Protein AF-A0A0B7BVE3-F1 (afdb_monomer_lite)

Radius of gyration: 14.78 Å; chains: 1; bounding box: 36×28×43 Å

InterPro domains:
  IPR012934 Zinc finger, AD-type [SM00868] (15-94)

pLDDT: mean 90.1, std 11.43, range [50.09, 97.5]

Structure (mmCIF, N/CA/C/O backbone):
data_AF-A0A0B7BVE3-F1
#
_entry.id   AF-A0A0B7BVE3-F1
#
loop_
_atom_site.group_PDB
_atom_site.id
_atom_site.type_symbol
_atom_site.label_atom_id
_atom_site.label_alt_id
_atom_site.label_comp_id
_atom_site.label_asym_id
_atom_site.label_entity_id
_atom_site.label_seq_id
_atom_site.pdbx_PDB_ins_code
_atom_site.Cartn_x
_atom_site.Cartn_y
_atom_site.Cartn_z
_atom_site.occupancy
_atom_site.B_iso_or_equiv
_atom_site.auth_seq_id
_atom_site.auth_comp_id
_atom_site.auth_asym_id
_atom_site.auth_atom_id
_atom_site.pdbx_PDB_model_num
ATOM 1 N N . MET A 1 1 ? 13.966 7.889 -18.507 1.00 61.22 1 MET A N 1
ATOM 2 C CA . MET A 1 1 ? 14.327 6.889 -17.479 1.00 61.22 1 MET A CA 1
ATOM 3 C C . MET A 1 1 ? 13.660 5.591 -17.896 1.00 61.22 1 MET A C 1
ATOM 5 O O . MET A 1 1 ? 12.501 5.646 -18.287 1.00 61.22 1 MET A O 1
ATOM 9 N N . GLU A 1 2 ? 14.398 4.489 -17.947 1.00 78.25 2 GLU A N 1
ATOM 10 C CA . GLU A 1 2 ? 13.895 3.210 -18.463 1.00 78.25 2 GLU A CA 1
ATOM 11 C C . GLU A 1 2 ? 12.938 2.551 -17.458 1.00 78.25 2 GLU A C 1
ATOM 13 O O . GLU A 1 2 ? 13.166 2.614 -16.246 1.00 78.25 2 GLU A O 1
ATOM 18 N N . HIS A 1 3 ? 11.847 1.959 -17.949 1.00 88.88 3 HIS A N 1
ATOM 19 C CA . HIS A 1 3 ? 10.898 1.218 -17.122 1.00 88.88 3 HIS A CA 1
ATOM 20 C C . HIS A 1 3 ? 11.373 -0.234 -16.983 1.00 88.88 3 HIS A C 1
ATOM 22 O O . HIS A 1 3 ? 11.006 -1.093 -17.779 1.00 88.88 3 HIS A O 1
ATOM 28 N N . THR A 1 4 ? 12.217 -0.504 -15.984 1.00 93.81 4 THR A N 1
ATOM 29 C CA . THR A 1 4 ? 12.715 -1.860 -15.697 1.00 93.81 4 THR A CA 1
ATOM 30 C C . THR A 1 4 ? 11.997 -2.490 -14.506 1.00 93.81 4 THR A C 1
ATOM 32 O O . THR A 1 4 ? 11.447 -1.791 -13.645 1.00 93.81 4 THR A O 1
ATOM 35 N N . ILE A 1 5 ? 12.032 -3.823 -14.422 1.00 93.94 5 ILE A N 1
ATOM 36 C CA . ILE A 1 5 ? 11.431 -4.574 -13.314 1.00 93.94 5 ILE A CA 1
ATOM 37 C C . ILE A 1 5 ? 12.090 -4.236 -11.971 1.00 93.94 5 ILE A C 1
ATOM 39 O O . ILE A 1 5 ? 11.404 -4.127 -10.955 1.00 93.94 5 ILE A O 1
ATOM 43 N N . GLU A 1 6 ? 13.404 -4.001 -11.953 1.00 93.19 6 GLU A N 1
ATOM 44 C CA . GLU A 1 6 ? 14.145 -3.604 -10.753 1.00 93.19 6 GLU A CA 1
ATOM 45 C C . GLU A 1 6 ? 13.671 -2.240 -10.260 1.00 93.19 6 GLU A C 1
ATOM 47 O O . GLU A 1 6 ? 13.449 -2.057 -9.062 1.00 93.19 6 GLU A O 1
ATOM 52 N N . LYS A 1 7 ? 13.461 -1.288 -11.179 1.00 91.75 7 LYS A N 1
ATOM 53 C CA . LYS A 1 7 ? 12.968 0.044 -10.829 1.00 91.75 7 LYS A CA 1
ATOM 54 C C . LYS A 1 7 ? 11.528 -0.011 -10.325 1.00 91.75 7 LYS A C 1
ATOM 56 O O . LYS A 1 7 ? 11.231 0.610 -9.308 1.00 91.75 7 LYS A O 1
ATOM 61 N N . HIS A 1 8 ? 10.661 -0.782 -10.982 1.00 94.81 8 HIS A N 1
ATOM 62 C CA . HIS A 1 8 ? 9.277 -1.006 -10.549 1.00 94.81 8 HIS A CA 1
ATOM 63 C C . HIS A 1 8 ? 9.216 -1.597 -9.137 1.00 94.81 8 HIS A C 1
ATOM 65 O O . HIS A 1 8 ? 8.547 -1.055 -8.259 1.00 94.81 8 HIS A O 1
ATOM 71 N N . ASN A 1 9 ? 9.984 -2.660 -8.888 1.00 93.75 9 ASN A N 1
ATOM 72 C CA . ASN A 1 9 ? 10.052 -3.306 -7.580 1.00 93.75 9 ASN A CA 1
ATOM 73 C C . ASN A 1 9 ? 10.647 -2.382 -6.510 1.00 93.75 9 ASN A C 1
ATOM 75 O O . ASN A 1 9 ? 10.137 -2.346 -5.393 1.00 93.75 9 ASN A O 1
ATOM 79 N N . SER A 1 10 ? 11.679 -1.601 -6.840 1.00 91.81 10 SER A N 1
ATOM 80 C CA . SER A 1 10 ? 12.227 -0.595 -5.924 1.00 91.81 10 SER A CA 1
ATOM 81 C C . SER A 1 10 ? 11.186 0.462 -5.565 1.00 91.81 10 SER A C 1
ATOM 83 O O . SER A 1 10 ? 11.058 0.803 -4.393 1.00 91.81 10 SER A O 1
ATOM 85 N N . ASN A 1 11 ? 10.419 0.951 -6.544 1.00 93.88 11 ASN A N 1
ATOM 86 C CA . ASN A 1 11 ? 9.359 1.925 -6.301 1.00 93.88 11 ASN A CA 1
ATOM 87 C C . ASN A 1 11 ? 8.275 1.340 -5.379 1.00 93.88 11 ASN A C 1
ATOM 89 O O . ASN A 1 11 ? 7.815 2.039 -4.487 1.00 93.88 11 ASN A O 1
ATOM 93 N N . ILE A 1 12 ? 7.898 0.062 -5.537 1.00 94.06 12 ILE A N 1
ATOM 94 C CA . ILE A 1 12 ? 6.929 -0.614 -4.650 1.00 94.06 12 ILE A CA 1
ATOM 95 C C . ILE A 1 12 ? 7.372 -0.566 -3.183 1.00 94.06 12 ILE A C 1
ATOM 97 O O . ILE A 1 12 ? 6.561 -0.257 -2.312 1.00 94.06 12 ILE A O 1
ATOM 101 N N . GLN A 1 13 ? 8.636 -0.893 -2.901 1.00 89.94 13 GLN A N 1
ATOM 102 C CA . GLN A 1 13 ? 9.139 -1.015 -1.523 1.00 89.94 13 GLN A CA 1
ATOM 103 C C . GLN A 1 13 ? 9.197 0.323 -0.778 1.00 89.94 13 GLN A C 1
ATOM 105 O O . GLN A 1 13 ? 9.184 0.346 0.449 1.00 89.94 13 GLN A O 1
ATOM 110 N N . ASP A 1 14 ? 9.215 1.427 -1.516 1.00 92.12 14 ASP A N 1
ATOM 111 C CA . ASP A 1 14 ? 9.293 2.783 -0.985 1.00 92.12 14 ASP A CA 1
ATOM 112 C C . ASP A 1 14 ? 7.916 3.407 -0.705 1.00 92.12 14 ASP A C 1
ATOM 114 O O . ASP A 1 14 ? 7.853 4.559 -0.277 1.00 92.12 14 ASP A O 1
ATOM 118 N N . LEU A 1 15 ? 6.810 2.700 -0.958 1.00 94.38 15 LEU A N 1
ATOM 119 C CA . LEU A 1 15 ? 5.454 3.235 -0.821 1.00 94.38 15 LEU A CA 1
ATOM 120 C C . LEU A 1 15 ? 4.680 2.589 0.329 1.00 94.38 15 LEU A C 1
ATOM 122 O O . LEU A 1 15 ? 4.840 1.417 0.655 1.00 94.38 15 LEU A O 1
ATOM 126 N N . CYS A 1 16 ? 3.770 3.351 0.925 1.00 95.94 16 CYS A N 1
ATOM 127 C CA . CYS A 1 16 ? 2.795 2.825 1.867 1.00 95.94 16 CYS A CA 1
ATOM 128 C C . CYS A 1 16 ? 1.707 2.040 1.132 1.00 95.94 16 CYS A C 1
ATOM 130 O O . CYS A 1 16 ? 1.043 2.573 0.239 1.00 95.94 16 CYS A O 1
ATOM 132 N N . ARG A 1 17 ? 1.435 0.814 1.588 1.00 96.62 17 ARG A N 1
ATOM 133 C CA . ARG A 1 17 ? 0.385 -0.058 1.042 1.00 96.62 17 ARG A CA 1
ATOM 134 C C . ARG A 1 17 ? -1.007 0.580 1.022 1.00 96.62 17 ARG A C 1
ATOM 136 O O . ARG A 1 17 ? -1.811 0.259 0.148 1.00 96.62 17 ARG A O 1
ATOM 143 N N . ILE A 1 18 ? -1.286 1.451 1.992 1.00 97.31 18 ILE A N 1
ATOM 144 C CA . ILE A 1 18 ? -2.614 2.024 2.228 1.00 97.31 18 ILE A CA 1
ATOM 145 C C . ILE A 1 18 ? -2.816 3.337 1.484 1.00 97.31 18 ILE A C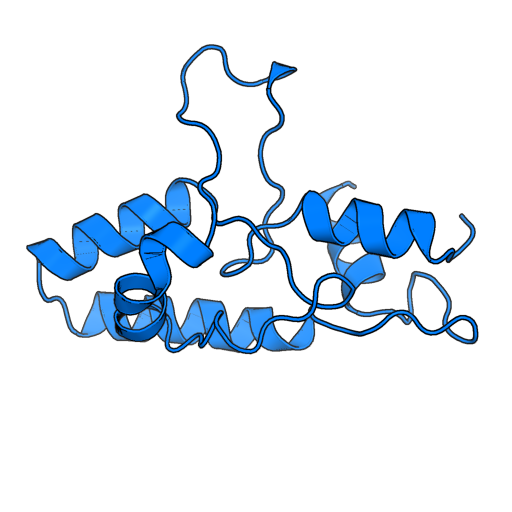 1
ATOM 147 O O . ILE A 1 18 ? -3.803 3.474 0.771 1.00 97.31 18 ILE A O 1
ATOM 151 N N . CYS A 1 19 ? -1.910 4.298 1.664 1.00 95.88 19 CYS A N 1
ATOM 152 C CA . CYS A 1 19 ? -2.092 5.652 1.144 1.00 95.88 19 CYS A CA 1
ATOM 153 C C . CYS A 1 19 ? -1.264 5.951 -0.108 1.00 95.88 19 CYS A C 1
ATOM 155 O O . CYS A 1 19 ? -1.502 6.968 -0.746 1.00 95.88 19 CYS A O 1
ATOM 157 N N . GLY A 1 20 ? -0.307 5.092 -0.476 1.00 95.12 20 GLY A N 1
ATOM 158 C CA . GLY A 1 20 ? 0.563 5.329 -1.629 1.00 95.12 20 GLY A CA 1
ATOM 159 C C . GLY A 1 20 ? 1.595 6.433 -1.416 1.00 95.12 20 GLY A C 1
ATOM 160 O O . GLY A 1 20 ? 2.286 6.797 -2.357 1.00 95.12 20 GLY A O 1
ATOM 161 N N . GLU A 1 21 ? 1.718 6.957 -0.198 1.00 93.88 21 GLU A N 1
ATOM 162 C CA . GLU A 1 21 ? 2.744 7.941 0.149 1.00 93.88 21 GLU A CA 1
ATOM 163 C C . GLU A 1 21 ? 4.117 7.292 0.278 1.00 93.88 21 GLU A C 1
ATOM 165 O O . GLU A 1 21 ? 4.230 6.116 0.643 1.00 93.88 21 GLU A O 1
ATOM 170 N N . LYS A 1 22 ? 5.162 8.090 0.055 1.00 91.88 22 LYS A N 1
ATOM 171 C CA . LYS A 1 22 ? 6.543 7.660 0.251 1.00 91.88 22 LYS A CA 1
ATOM 172 C C . LYS A 1 22 ? 6.789 7.298 1.717 1.00 91.88 22 LYS A C 1
ATOM 174 O O . LYS A 1 22 ? 6.520 8.081 2.629 1.00 91.88 22 LYS A O 1
ATOM 179 N N . LEU A 1 23 ? 7.367 6.128 1.945 1.00 89.94 23 LEU A N 1
ATOM 180 C CA . LEU A 1 23 ? 7.921 5.757 3.234 1.00 89.94 23 LEU A CA 1
ATOM 181 C C . LEU A 1 23 ? 9.167 6.599 3.486 1.00 89.94 23 LEU A C 1
ATOM 183 O O . LEU A 1 23 ? 10.076 6.681 2.657 1.00 89.94 23 LEU A O 1
ATOM 187 N N . LEU A 1 24 ? 9.227 7.229 4.654 1.00 76.62 24 LEU A N 1
ATOM 188 C CA . LEU A 1 24 ? 10.472 7.840 5.088 1.00 76.62 24 LEU A CA 1
ATOM 189 C C . LEU A 1 24 ? 11.532 6.726 5.163 1.00 76.62 24 LEU A C 1
ATOM 191 O O . LEU A 1 24 ? 11.240 5.602 5.571 1.00 76.62 24 LEU A O 1
ATOM 195 N N . THR A 1 25 ? 12.768 7.023 4.757 1.00 60.69 25 THR A N 1
ATOM 196 C CA . THR A 1 25 ? 13.912 6.103 4.868 1.00 60.69 25 THR A CA 1
ATOM 197 C C . THR A 1 25 ? 14.762 6.466 6.074 1.00 60.69 25 THR A C 1
ATOM 199 O O . THR A 1 25 ? 14.836 7.638 6.438 1.00 60.69 25 THR A O 1
ATOM 202 N N . SER A 1 26 ? 15.424 5.468 6.673 1.00 51.41 26 SER A N 1
ATOM 203 C CA . SER A 1 26 ? 16.235 5.512 7.911 1.00 51.41 26 SER A CA 1
ATOM 204 C C . SER A 1 26 ? 17.154 6.733 8.099 1.00 51.41 26 SER A C 1
ATOM 206 O O . SER A 1 26 ? 17.463 7.077 9.234 1.00 51.41 26 SER A O 1
ATOM 208 N N . LYS A 1 27 ? 17.561 7.433 7.032 1.00 51.03 27 LYS A N 1
ATOM 209 C CA . LYS A 1 27 ? 18.363 8.669 7.116 1.00 51.03 27 LYS A CA 1
ATOM 210 C C . LYS A 1 27 ? 17.581 9.902 7.597 1.00 51.03 27 LYS A C 1
ATOM 212 O O . LYS A 1 27 ? 18.191 10.813 8.140 1.00 51.03 27 LYS A O 1
ATOM 217 N N . ASN A 1 28 ? 16.253 9.904 7.472 1.00 53.03 28 ASN A N 1
ATOM 218 C CA . ASN A 1 28 ? 15.369 10.986 7.929 1.00 53.03 28 ASN A CA 1
ATOM 219 C C . ASN A 1 28 ? 14.761 10.717 9.327 1.00 53.03 28 ASN A C 1
ATOM 221 O O . ASN A 1 28 ? 13.928 11.484 9.802 1.00 53.03 28 ASN A O 1
ATOM 225 N N . TYR A 1 29 ? 15.172 9.631 9.997 1.00 55.69 29 TYR A N 1
ATOM 226 C CA . TYR A 1 29 ? 14.590 9.103 11.243 1.00 55.69 29 TYR A CA 1
ATOM 227 C C . TYR A 1 29 ? 15.220 9.660 12.519 1.00 55.69 29 TYR A C 1
ATOM 229 O O . TYR A 1 29 ? 15.459 8.918 13.468 1.00 55.69 29 TYR A O 1
ATOM 237 N N . GLN A 1 30 ? 15.511 10.957 12.591 1.00 51.75 30 GLN A N 1
ATOM 238 C CA . GLN A 1 30 ? 16.018 11.483 13.862 1.00 51.75 30 GLN A CA 1
ATOM 239 C C . GLN A 1 30 ? 14.942 11.459 14.967 1.00 51.75 30 GLN A C 1
ATOM 241 O O . GLN A 1 30 ? 15.310 11.360 16.133 1.00 51.75 30 GLN A O 1
ATOM 246 N N . HIS A 1 31 ? 13.635 11.448 14.629 1.00 50.09 31 HIS A N 1
ATOM 247 C CA . HIS A 1 31 ? 12.560 11.566 15.634 1.00 50.09 31 HIS A CA 1
ATOM 248 C C . HIS A 1 31 ? 11.211 10.851 15.352 1.00 50.09 31 HIS A C 1
ATOM 250 O O . HIS A 1 31 ? 10.301 10.983 16.166 1.00 50.09 31 HIS A O 1
ATOM 256 N N . SER A 1 32 ? 11.028 10.101 14.255 1.00 53.00 32 SER A N 1
ATOM 257 C CA . SER A 1 32 ? 9.750 9.424 13.923 1.00 53.00 32 SER A CA 1
ATOM 258 C C . SER A 1 32 ? 9.891 7.896 13.858 1.00 53.00 32 SER A C 1
ATOM 260 O O . SER A 1 32 ? 10.989 7.393 13.694 1.00 53.00 32 SER A O 1
ATOM 262 N N . SER A 1 33 ? 8.819 7.126 14.053 1.00 62.47 33 SER A N 1
ATOM 263 C CA . SER A 1 33 ? 8.843 5.647 14.120 1.00 62.47 33 SER A CA 1
ATOM 264 C C . SER A 1 33 ? 8.909 4.987 12.734 1.00 62.47 33 SER A C 1
ATOM 266 O O . SER A 1 33 ? 8.261 5.463 11.797 1.00 62.47 33 SER A O 1
ATOM 268 N N . LYS A 1 34 ? 9.688 3.898 12.587 1.00 73.69 34 LYS A N 1
ATOM 269 C CA . LYS A 1 34 ? 9.904 3.148 11.322 1.00 73.69 34 LYS A CA 1
ATOM 270 C C . LYS A 1 34 ? 8.584 2.654 10.695 1.00 73.69 34 LYS A C 1
ATOM 272 O O . LYS A 1 34 ? 7.631 2.426 11.437 1.00 73.69 34 LYS A O 1
ATOM 277 N N . PRO A 1 35 ? 8.514 2.460 9.359 1.00 84.69 35 PRO A N 1
ATOM 278 C CA . PRO A 1 35 ? 7.36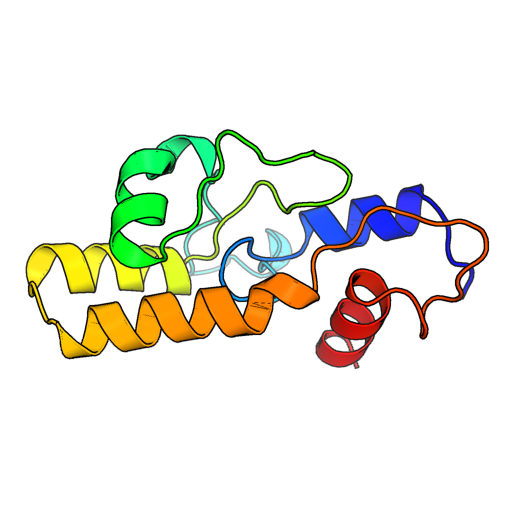9 1.803 8.734 1.00 84.69 35 PRO A CA 1
ATOM 279 C C . PRO A 1 35 ? 7.232 0.385 9.296 1.00 84.69 35 PRO A C 1
ATOM 281 O O . PRO A 1 35 ? 8.249 -0.267 9.547 1.00 84.69 35 PRO A O 1
ATOM 284 N N . ALA A 1 36 ? 6.001 -0.087 9.479 1.00 91.69 36 ALA A N 1
ATOM 285 C CA . ALA A 1 36 ? 5.736 -1.445 9.953 1.00 91.69 36 ALA A CA 1
ATOM 286 C C . ALA A 1 36 ? 5.405 -2.377 8.786 1.00 91.69 36 ALA A C 1
ATOM 288 O O . ALA A 1 36 ? 4.993 -1.926 7.712 1.00 91.69 36 ALA A O 1
ATOM 289 N N . LEU A 1 37 ? 5.571 -3.680 8.994 1.00 94.75 37 LEU A N 1
ATOM 290 C CA . LEU A 1 37 ? 5.166 -4.683 8.018 1.00 94.75 37 LEU A CA 1
ATOM 291 C C . LEU A 1 37 ? 3.643 -4.842 8.041 1.00 94.75 37 LEU A C 1
ATOM 293 O O . LEU A 1 37 ? 3.037 -5.025 9.093 1.00 94.75 37 LEU A O 1
ATOM 297 N N . CYS A 1 38 ? 3.003 -4.843 6.872 1.00 96.44 38 CYS A N 1
ATOM 298 C CA . CYS A 1 38 ? 1.549 -5.016 6.783 1.00 96.44 38 CYS A CA 1
ATOM 299 C C . CYS A 1 38 ? 1.087 -6.365 7.354 1.00 96.44 38 CYS A C 1
ATOM 301 O O . CYS A 1 38 ? -0.005 -6.460 7.910 1.00 96.44 38 CYS A O 1
ATOM 303 N N . ILE A 1 39 ? 1.927 -7.398 7.243 1.00 96.38 39 ILE A N 1
ATOM 304 C CA . ILE A 1 39 ? 1.639 -8.744 7.756 1.00 96.38 39 ILE A CA 1
ATOM 305 C C . ILE A 1 39 ? 1.511 -8.800 9.287 1.00 96.38 39 ILE A C 1
ATOM 307 O O . ILE A 1 39 ? 0.890 -9.720 9.807 1.00 96.38 39 ILE A O 1
ATOM 311 N N . GLU A 1 40 ? 2.047 -7.817 10.013 1.00 95.75 40 GLU A N 1
ATOM 312 C CA . GLU A 1 40 ? 1.935 -7.735 11.477 1.00 95.75 40 GLU A CA 1
ATOM 313 C C . GLU A 1 40 ? 0.594 -7.120 11.916 1.00 95.75 40 GLU A C 1
ATOM 315 O O . GLU A 1 40 ? 0.185 -7.280 13.062 1.00 95.75 40 GLU A O 1
ATOM 320 N N . HIS A 1 41 ? -0.127 -6.472 10.993 1.00 95.81 41 HIS A N 1
ATOM 321 C CA . HIS A 1 41 ? -1.346 -5.700 11.263 1.00 95.81 41 HIS A CA 1
ATOM 322 C C . HIS A 1 41 ? -2.532 -6.130 10.385 1.00 95.81 41 HIS A C 1
ATOM 324 O O . HIS A 1 41 ? -3.414 -5.328 10.085 1.00 95.81 41 HIS A O 1
ATOM 330 N N . ILE A 1 42 ? -2.571 -7.389 9.933 1.00 96.12 42 ILE A N 1
ATOM 331 C CA . ILE A 1 42 ? -3.541 -7.862 8.926 1.00 96.12 42 ILE A CA 1
ATOM 332 C C . ILE A 1 42 ? -4.994 -7.592 9.339 1.00 96.12 42 ILE A C 1
ATOM 334 O O . ILE A 1 42 ? -5.776 -7.074 8.540 1.00 96.12 42 ILE A O 1
ATOM 338 N N . GLY A 1 43 ? -5.354 -7.953 10.576 1.00 96.44 43 GLY A N 1
ATOM 339 C CA . GLY A 1 43 ? -6.716 -7.794 11.090 1.00 96.44 43 GLY A CA 1
ATOM 340 C C . GLY A 1 43 ? -7.139 -6.329 11.144 1.00 96.44 43 GLY A C 1
ATOM 341 O O . GLY A 1 43 ? -8.200 -5.972 10.634 1.00 96.44 43 GLY A O 1
ATOM 342 N N . ASP A 1 44 ? -6.266 -5.476 11.674 1.00 96.56 44 ASP A N 1
ATOM 343 C CA .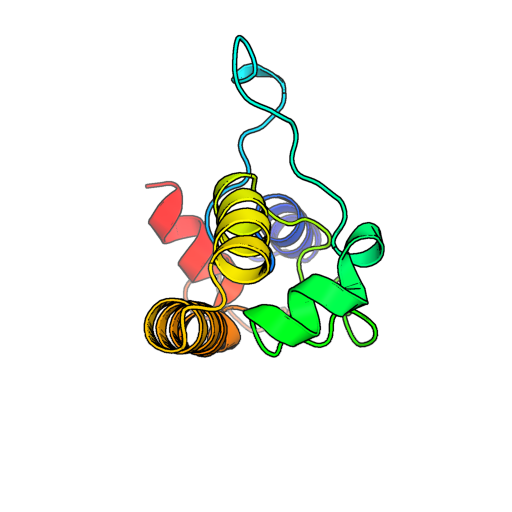 ASP A 1 44 ? -6.528 -4.047 11.817 1.00 96.56 44 ASP A CA 1
ATOM 344 C C . ASP A 1 44 ? -6.591 -3.333 10.467 1.00 96.56 44 ASP A C 1
ATOM 346 O O . ASP A 1 44 ? -7.479 -2.515 10.230 1.00 96.56 44 ASP A O 1
ATOM 350 N N . ILE A 1 45 ? -5.690 -3.676 9.541 1.00 97.50 45 ILE A N 1
ATOM 351 C CA . ILE A 1 45 ? -5.697 -3.139 8.179 1.00 97.50 45 ILE A CA 1
ATOM 352 C C . ILE A 1 45 ? -6.994 -3.520 7.465 1.00 97.50 45 ILE A C 1
ATOM 354 O O . ILE A 1 45 ? -7.610 -2.679 6.803 1.00 97.50 45 ILE A O 1
ATOM 358 N N . PHE A 1 46 ? -7.432 -4.771 7.606 1.00 97.06 46 PHE A N 1
ATOM 359 C CA . PHE A 1 46 ? -8.683 -5.211 7.009 1.00 97.06 46 PHE A CA 1
ATOM 360 C C . PHE A 1 46 ? -9.881 -4.484 7.625 1.00 97.06 46 PHE A C 1
ATOM 362 O O . PHE A 1 46 ? -10.725 -3.982 6.887 1.00 97.06 46 PHE A O 1
ATOM 369 N N . TYR A 1 47 ? -9.930 -4.369 8.952 1.00 95.81 47 TYR A N 1
ATOM 370 C CA . TYR A 1 47 ? -11.005 -3.676 9.658 1.00 95.81 47 TYR A CA 1
ATOM 371 C C . TYR A 1 47 ? -11.089 -2.192 9.268 1.00 95.81 47 TYR A C 1
ATOM 373 O O . TYR A 1 47 ? -12.145 -1.719 8.850 1.00 95.81 47 TYR A O 1
ATOM 381 N N . VAL A 1 48 ? -9.970 -1.468 9.347 1.00 97.12 48 VAL A N 1
ATOM 382 C CA . VAL A 1 48 ? -9.928 -0.006 9.193 1.00 97.12 48 VAL A CA 1
ATOM 383 C C . VAL A 1 48 ? -9.958 0.435 7.732 1.00 97.12 48 VAL A C 1
ATOM 385 O O . VAL A 1 48 ? -10.633 1.404 7.392 1.00 97.12 48 VAL A O 1
ATOM 388 N N . PHE A 1 49 ? -9.234 -0.259 6.855 1.00 97.31 49 PHE A N 1
ATOM 389 C CA . PHE A 1 49 ? -9.046 0.162 5.463 1.00 97.31 49 PHE A CA 1
ATOM 390 C C . PHE A 1 49 ? -9.768 -0.732 4.451 1.00 97.31 49 PHE A C 1
ATOM 392 O O . PHE A 1 49 ? -9.834 -0.383 3.273 1.00 97.31 49 PHE A O 1
ATOM 399 N N . GLY A 1 50 ? -10.297 -1.890 4.861 1.00 96.06 50 GLY A N 1
ATOM 400 C CA . GLY A 1 50 ? -10.907 -2.852 3.937 1.00 96.06 50 GLY A CA 1
ATOM 401 C C . GLY A 1 50 ? -9.899 -3.487 2.970 1.00 96.06 50 GLY A C 1
ATOM 402 O O . GLY A 1 50 ? -10.280 -3.954 1.895 1.00 96.06 50 GLY A O 1
ATOM 403 N N . VAL A 1 51 ? -8.606 -3.476 3.311 1.00 96.69 51 VAL A N 1
ATOM 404 C CA . VAL A 1 51 ? -7.524 -4.018 2.475 1.00 96.69 51 VAL A CA 1
ATOM 405 C C . VAL A 1 51 ? -7.143 -5.408 2.974 1.00 96.69 51 VAL A C 1
ATOM 407 O O . VAL A 1 51 ? -6.826 -5.594 4.143 1.00 96.69 51 VAL A O 1
ATOM 410 N N . ASN A 1 52 ? -7.154 -6.400 2.081 1.00 95.44 52 ASN A N 1
ATOM 411 C CA . ASN A 1 52 ? -6.731 -7.760 2.409 1.00 95.44 52 ASN A CA 1
ATOM 412 C C . ASN A 1 52 ? -5.279 -7.995 1.972 1.00 95.44 52 ASN A C 1
ATOM 414 O O . ASN A 1 52 ? -5.027 -8.378 0.830 1.00 95.44 52 ASN A O 1
ATOM 418 N N . VAL A 1 53 ? -4.347 -7.799 2.903 1.00 96.06 53 VAL A N 1
ATOM 419 C CA . VAL A 1 53 ? -2.903 -7.922 2.644 1.00 96.06 53 VAL A CA 1
ATOM 420 C C . VAL A 1 53 ? -2.409 -9.376 2.577 1.00 96.06 53 VAL A C 1
ATOM 422 O O . VAL A 1 53 ? -1.318 -9.625 2.080 1.00 96.06 53 VAL A O 1
ATOM 425 N N . ASN A 1 54 ? -3.223 -10.370 2.964 1.00 94.62 54 ASN A N 1
ATOM 426 C CA . ASN A 1 54 ? -2.873 -11.792 2.786 1.00 94.62 54 ASN A CA 1
ATOM 427 C C . ASN A 1 54 ? -2.816 -12.216 1.312 1.00 94.62 54 ASN A C 1
ATOM 429 O O . ASN A 1 54 ? -2.286 -13.275 0.990 1.00 94.62 54 ASN A O 1
ATOM 433 N N . LYS A 1 55 ? -3.412 -11.421 0.418 1.00 91.75 55 LYS A N 1
ATOM 434 C CA . LYS A 1 55 ? -3.422 -11.665 -1.030 1.00 91.75 55 LYS A CA 1
ATOM 435 C C . LYS A 1 55 ? -2.423 -10.779 -1.771 1.00 91.75 55 LYS A C 1
ATOM 437 O O . LYS A 1 55 ? -2.507 -10.658 -2.996 1.00 91.75 55 LYS A O 1
ATOM 442 N N . ASP A 1 56 ? -1.530 -10.113 -1.044 1.00 95.06 56 ASP A N 1
ATOM 443 C CA . ASP A 1 56 ? -0.581 -9.205 -1.658 1.00 95.06 56 ASP A CA 1
ATOM 444 C C . ASP A 1 56 ? 0.516 -9.955 -2.419 1.00 95.06 56 ASP A C 1
ATOM 446 O O . ASP A 1 56 ? 0.924 -11.055 -2.055 1.00 95.06 56 ASP A O 1
ATOM 450 N N . LEU A 1 57 ? 0.966 -9.354 -3.524 1.00 94.00 57 LEU A N 1
ATOM 451 C CA . LEU A 1 57 ? 1.998 -9.911 -4.390 1.00 94.00 57 LEU A CA 1
ATOM 452 C C . LEU A 1 57 ? 3.227 -8.996 -4.313 1.00 94.00 57 LEU A C 1
ATOM 454 O O . LEU A 1 57 ? 3.063 -7.789 -4.521 1.00 94.00 57 LEU A O 1
ATOM 458 N N . PRO A 1 58 ? 4.443 -9.527 -4.077 1.00 88.50 58 PRO A N 1
ATOM 459 C CA . PRO A 1 58 ? 5.650 -8.711 -3.889 1.00 88.50 58 PRO A CA 1
ATOM 460 C C . PRO A 1 58 ? 5.987 -7.760 -5.050 1.00 88.50 58 PRO A C 1
ATOM 462 O O . PRO A 1 58 ? 6.623 -6.733 -4.840 1.00 88.50 58 PRO A O 1
ATOM 465 N N . ASN A 1 59 ? 5.556 -8.090 -6.270 1.00 89.50 59 ASN A N 1
ATOM 466 C CA . ASN A 1 59 ? 5.786 -7.319 -7.499 1.00 89.50 59 ASN A CA 1
ATOM 467 C C . ASN A 1 59 ? 4.609 -6.400 -7.891 1.00 89.50 59 ASN A C 1
ATOM 469 O O . ASN A 1 59 ? 4.592 -5.846 -8.992 1.00 89.50 59 ASN A O 1
ATOM 473 N N . LYS A 1 60 ? 3.605 -6.265 -7.016 1.00 94.62 60 LYS A N 1
ATOM 474 C CA . LYS A 1 60 ? 2.407 -5.441 -7.243 1.00 94.62 60 LYS A CA 1
ATOM 475 C C . LYS A 1 60 ? 2.069 -4.542 -6.057 1.00 94.62 60 LYS A C 1
ATOM 477 O O . LYS A 1 60 ? 1.566 -3.437 -6.247 1.00 94.62 60 LYS A O 1
ATOM 482 N N . HIS A 1 61 ? 2.280 -5.031 -4.839 1.00 96.62 61 HIS A N 1
ATOM 483 C CA . HIS A 1 61 ? 1.797 -4.409 -3.615 1.00 96.62 61 HIS A CA 1
ATOM 484 C C . HIS A 1 61 ? 2.952 -4.138 -2.646 1.00 96.62 61 HIS A C 1
ATOM 486 O O . HIS A 1 61 ? 3.786 -5.024 -2.445 1.00 96.62 61 HIS A O 1
ATOM 492 N N . PRO A 1 62 ? 2.994 -2.951 -2.015 1.00 95.31 62 PRO A N 1
ATOM 493 C CA . PRO A 1 62 ? 3.976 -2.678 -0.975 1.00 95.31 62 PRO A CA 1
ATOM 494 C C . PRO A 1 62 ? 3.805 -3.582 0.245 1.00 95.31 62 PRO A C 1
ATOM 496 O O . PRO A 1 62 ? 2.685 -3.875 0.656 1.00 95.31 62 PRO A O 1
ATOM 499 N N . ALA A 1 63 ? 4.918 -3.971 0.867 1.00 95.00 63 ALA A N 1
ATOM 500 C CA . ALA A 1 63 ? 4.909 -4.796 2.076 1.00 95.00 63 ALA A CA 1
ATOM 501 C C . ALA A 1 63 ? 4.701 -3.984 3.368 1.00 95.00 63 ALA A C 1
ATOM 503 O O . ALA A 1 63 ? 4.434 -4.559 4.424 1.00 95.00 63 ALA A O 1
ATOM 504 N N . PHE A 1 64 ? 4.814 -2.656 3.302 1.00 95.25 64 PHE A N 1
ATOM 505 C CA . PHE A 1 64 ? 4.903 -1.787 4.473 1.00 95.25 64 PHE A CA 1
ATOM 506 C C . PHE A 1 64 ? 3.746 -0.791 4.574 1.00 95.25 64 PHE A C 1
ATOM 508 O O . PHE A 1 64 ? 3.178 -0.338 3.577 1.00 95.25 64 PHE A O 1
ATOM 515 N N . ILE A 1 65 ? 3.437 -0.410 5.810 1.00 95.62 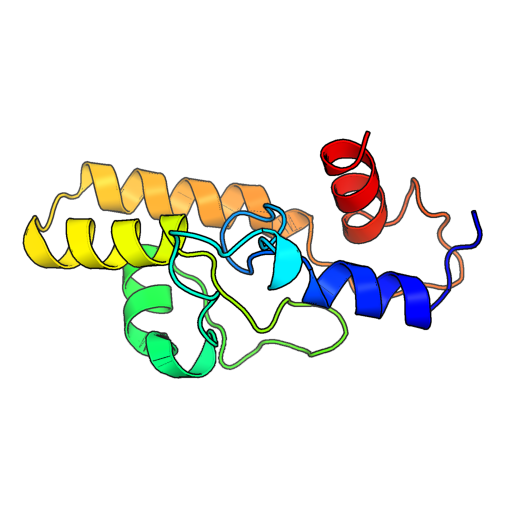65 ILE A N 1
ATOM 516 C CA . ILE A 1 65 ? 2.472 0.626 6.169 1.00 95.62 65 ILE A CA 1
ATOM 517 C C . ILE A 1 65 ? 3.201 1.796 6.843 1.00 95.62 65 ILE A C 1
ATOM 519 O O . ILE A 1 65 ? 4.101 1.607 7.664 1.00 95.62 65 ILE A O 1
ATOM 523 N N . CYS A 1 66 ? 2.838 3.028 6.475 1.00 93.81 66 CYS A N 1
ATOM 524 C CA . CYS A 1 66 ? 3.426 4.225 7.072 1.00 93.81 66 CYS A CA 1
ATOM 525 C C . CYS A 1 66 ? 2.842 4.515 8.462 1.00 93.81 66 CYS A C 1
ATOM 527 O O . CYS A 1 66 ? 1.703 4.153 8.765 1.00 93.81 66 CYS A O 1
ATOM 529 N N . LEU A 1 67 ? 3.596 5.259 9.274 1.00 91.06 67 LEU A N 1
ATOM 530 C CA . LEU A 1 67 ? 3.190 5.642 10.628 1.00 91.06 67 LEU A CA 1
ATOM 531 C C . LEU A 1 67 ? 1.859 6.403 10.660 1.00 91.06 67 LEU A C 1
ATOM 533 O O . LEU A 1 67 ? 1.029 6.157 11.523 1.00 91.06 67 LEU A O 1
ATOM 537 N N . THR A 1 68 ? 1.602 7.279 9.687 1.00 92.50 68 THR A N 1
ATOM 538 C CA . THR A 1 68 ? 0.323 8.001 9.602 1.00 92.50 68 THR A CA 1
ATOM 539 C C . THR A 1 68 ? -0.865 7.047 9.464 1.00 92.50 68 THR A C 1
ATOM 541 O O . THR A 1 68 ? -1.921 7.287 10.046 1.00 92.50 68 THR A O 1
ATOM 544 N N . CYS A 1 69 ? -0.709 5.959 8.706 1.00 95.56 69 CYS A N 1
ATOM 545 C CA . CYS A 1 69 ? -1.759 4.955 8.557 1.00 95.56 69 CYS A CA 1
ATOM 546 C C . CYS A 1 69 ? -1.877 4.059 9.798 1.00 95.56 69 CYS A C 1
ATOM 548 O O . CYS A 1 69 ? -2.995 3.709 10.164 1.00 95.56 69 CYS A O 1
ATOM 550 N N . LEU A 1 70 ? -0.771 3.764 10.489 1.00 94.12 70 LEU A N 1
ATOM 551 C CA . LEU A 1 70 ? -0.799 3.079 11.790 1.00 94.12 70 LEU A CA 1
ATOM 552 C C . LEU A 1 70 ? -1.513 3.914 12.860 1.00 94.12 70 LEU A C 1
ATOM 554 O O . LEU A 1 70 ? -2.440 3.432 13.498 1.00 94.12 70 LEU A O 1
ATOM 558 N N . ASN A 1 71 ? -1.193 5.201 12.979 1.00 93.25 71 ASN A N 1
ATOM 559 C CA . ASN A 1 71 ? -1.859 6.091 13.933 1.00 93.25 71 ASN A CA 1
ATOM 560 C C . ASN A 1 71 ? -3.362 6.229 13.634 1.00 93.25 71 ASN A C 1
ATOM 562 O O . ASN A 1 71 ? -4.172 6.386 14.545 1.00 93.25 71 ASN A O 1
ATOM 566 N N . LYS A 1 72 ? -3.762 6.162 12.353 1.00 94.69 72 LYS A N 1
ATOM 567 C CA . LYS A 1 72 ? -5.183 6.105 11.973 1.00 94.69 72 LYS A CA 1
ATOM 568 C C . LYS A 1 72 ? -5.850 4.828 12.477 1.00 94.69 72 LYS A C 1
ATOM 570 O O . LYS A 1 72 ? -6.988 4.919 12.929 1.00 94.69 72 LYS A O 1
ATOM 575 N N . ILE A 1 73 ? -5.166 3.682 12.413 1.00 95.25 73 ILE A N 1
ATOM 576 C CA . ILE A 1 73 ? -5.661 2.431 12.997 1.00 95.25 73 ILE A CA 1
ATOM 577 C C . ILE A 1 73 ? -5.909 2.632 14.489 1.00 95.25 73 ILE A C 1
ATOM 579 O O . ILE A 1 73 ? -7.046 2.480 14.922 1.00 95.25 73 ILE A O 1
ATOM 583 N N . GLU A 1 74 ? -4.889 3.051 15.240 1.00 93.31 74 GLU A N 1
ATOM 584 C CA . GLU A 1 74 ? -4.980 3.252 16.693 1.00 93.31 74 GLU A CA 1
ATOM 585 C C . GLU A 1 74 ? -6.105 4.221 17.072 1.00 93.31 74 GLU A C 1
ATOM 587 O O . GLU A 1 74 ? -6.912 3.957 17.960 1.00 93.31 74 GLU A O 1
ATOM 592 N N . HIS A 1 75 ? -6.215 5.345 16.363 1.00 93.81 75 HIS A N 1
ATOM 593 C CA . HIS A 1 75 ? -7.262 6.322 16.630 1.00 93.81 75 HIS A CA 1
ATOM 594 C C . HIS A 1 75 ? -8.667 5.756 16.381 1.00 93.81 75 HIS A C 1
ATOM 596 O O . HIS A 1 75 ? -9.579 5.990 17.175 1.00 93.81 75 HIS A O 1
ATOM 602 N N . ILE A 1 76 ? -8.868 5.023 15.285 1.00 94.50 76 ILE A N 1
ATOM 603 C CA . ILE A 1 76 ? -10.180 4.469 14.925 1.00 94.50 76 ILE A CA 1
ATOM 604 C C . ILE A 1 76 ? -10.566 3.327 15.863 1.00 94.50 76 ILE A C 1
ATOM 606 O O . ILE A 1 76 ? -11.723 3.259 16.276 1.00 94.50 76 ILE A O 1
ATOM 610 N N . THR A 1 77 ? -9.625 2.461 16.239 1.00 91.00 77 THR A N 1
ATOM 611 C CA . THR A 1 77 ? -9.892 1.360 17.175 1.00 91.00 77 THR A CA 1
ATOM 612 C C . THR A 1 77 ? -10.223 1.869 18.577 1.00 91.00 77 THR A C 1
ATOM 614 O O . THR A 1 77 ? -11.082 1.286 19.233 1.00 91.00 77 THR A O 1
ATOM 617 N N . LEU A 1 78 ? -9.630 2.987 19.012 1.00 92.06 78 LEU A N 1
ATOM 618 C CA . LEU A 1 78 ? -9.937 3.616 20.302 1.00 92.06 78 LEU A CA 1
ATOM 619 C C . LEU A 1 78 ? -11.248 4.411 20.302 1.00 92.06 78 LEU A C 1
ATOM 621 O O . LEU A 1 78 ? -11.983 4.385 21.286 1.00 92.06 78 LEU A O 1
ATOM 625 N N . THR A 1 79 ? -11.534 5.157 19.2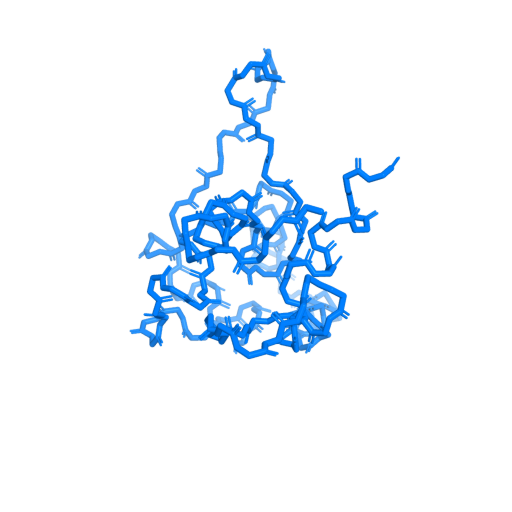33 1.00 92.06 79 THR A N 1
ATOM 626 C CA . THR A 1 79 ? -12.690 6.074 19.194 1.00 92.06 79 THR A CA 1
ATOM 627 C C . THR A 1 79 ? -13.963 5.446 18.641 1.00 92.06 79 THR A C 1
ATOM 629 O O . THR A 1 79 ? -15.042 5.988 18.870 1.00 92.06 79 THR A O 1
ATOM 632 N N . LEU A 1 80 ? -13.851 4.347 17.887 1.00 88.00 80 LEU A N 1
ATOM 633 C CA . LEU A 1 80 ? -14.958 3.690 17.180 1.00 88.00 80 LEU A CA 1
ATOM 634 C C . LEU A 1 80 ? -15.777 4.653 16.296 1.00 88.00 80 LEU A C 1
ATOM 636 O O . LEU A 1 80 ? -16.967 4.453 16.057 1.00 88.00 80 LEU A O 1
ATOM 640 N N . SER A 1 81 ? -15.136 5.711 15.791 1.00 91.94 81 SER A N 1
ATOM 641 C CA . SER A 1 81 ? -15.781 6.718 14.949 1.00 91.94 81 SER A CA 1
ATOM 642 C C . SER A 1 81 ? -16.089 6.166 13.556 1.00 91.94 81 SER A C 1
ATOM 644 O O . SER A 1 81 ? -15.188 5.950 12.740 1.00 91.94 81 SER A O 1
ATOM 646 N N . GLU A 1 82 ? -17.379 6.012 13.245 1.00 91.75 82 GLU A N 1
ATOM 647 C CA . GLU A 1 82 ? -17.848 5.550 11.932 1.00 91.75 82 GLU A CA 1
ATOM 648 C C . GLU A 1 82 ? -17.392 6.481 10.794 1.00 91.75 82 GLU A C 1
ATOM 650 O O . GLU A 1 82 ? -17.032 6.027 9.707 1.00 91.75 82 GLU A O 1
ATOM 655 N N . ASN A 1 83 ? -17.349 7.793 11.040 1.00 93.56 83 ASN A N 1
ATOM 656 C CA . ASN A 1 83 ? -16.911 8.756 10.032 1.00 93.56 83 ASN A CA 1
ATOM 657 C C . ASN A 1 83 ? -15.409 8.622 9.729 1.00 93.56 83 ASN A C 1
ATOM 659 O O . ASN A 1 83 ? -14.995 8.658 8.570 1.00 93.56 83 ASN A O 1
ATOM 663 N N . CYS A 1 84 ? -14.585 8.414 10.761 1.00 93.19 84 CYS A N 1
ATOM 664 C CA . CYS A 1 84 ? -13.158 8.157 10.573 1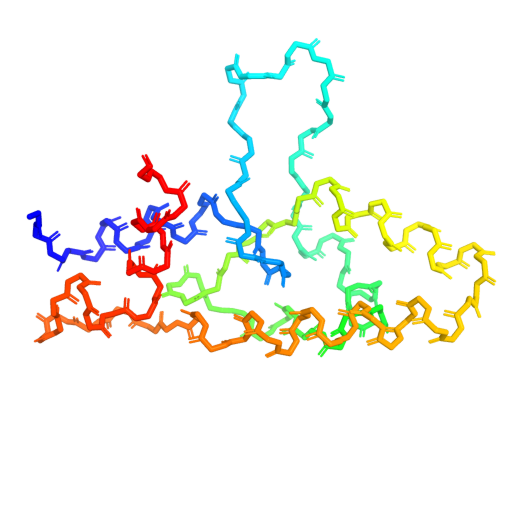.00 93.19 84 CYS A CA 1
ATOM 665 C C . CYS A 1 84 ? -12.924 6.846 9.812 1.00 93.19 84 CYS A C 1
ATOM 667 O O . CYS A 1 84 ? -12.071 6.809 8.925 1.00 93.19 84 CYS A O 1
ATOM 669 N N . LEU A 1 85 ? -13.719 5.810 10.106 1.00 94.81 85 LEU A N 1
ATOM 670 C CA . LEU A 1 85 ? -13.676 4.532 9.400 1.00 94.81 85 LEU A CA 1
ATOM 671 C C . LEU A 1 85 ? -14.004 4.694 7.907 1.00 94.81 85 LEU A C 1
ATOM 673 O O . LEU A 1 85 ? -13.229 4.256 7.059 1.00 94.81 85 LEU A O 1
ATOM 677 N N . LYS A 1 86 ? -15.093 5.395 7.567 1.00 95.69 86 LYS A N 1
ATOM 678 C CA . LYS A 1 86 ? -15.468 5.672 6.167 1.00 95.69 86 LYS A CA 1
ATOM 679 C C . LYS A 1 86 ? -14.371 6.423 5.414 1.00 95.69 86 LYS A C 1
ATOM 681 O O . LYS A 1 86 ? -14.031 6.053 4.293 1.00 95.69 86 LYS A O 1
ATOM 686 N N . ASN A 1 87 ? -13.770 7.434 6.042 1.00 95.31 87 ASN A N 1
ATOM 687 C CA . ASN A 1 87 ? -12.673 8.193 5.441 1.00 95.31 87 ASN A CA 1
ATOM 688 C C . ASN A 1 87 ? -11.420 7.332 5.217 1.00 95.31 87 ASN A C 1
ATOM 690 O O . ASN A 1 87 ? -10.755 7.465 4.190 1.00 95.31 87 ASN A O 1
ATOM 694 N N . ALA A 1 88 ? -11.098 6.438 6.155 1.00 95.88 88 ALA A N 1
ATOM 695 C CA . ALA A 1 88 ? -9.985 5.505 6.019 1.00 95.88 88 ALA A CA 1
ATOM 696 C C . ALA A 1 88 ? -10.211 4.518 4.861 1.00 95.88 88 ALA A C 1
ATOM 698 O O . ALA A 1 88 ? -9.333 4.336 4.018 1.00 95.88 88 ALA A O 1
ATOM 699 N N . GLN A 1 89 ? -11.409 3.945 4.756 1.00 96.50 89 GLN A N 1
ATOM 700 C CA . GLN A 1 89 ? -11.771 3.057 3.649 1.00 96.50 89 GLN A CA 1
ATOM 701 C C . GLN A 1 89 ? -11.767 3.786 2.299 1.00 96.50 89 GLN A C 1
ATOM 703 O O . GLN A 1 89 ? -11.289 3.235 1.306 1.00 96.50 89 GLN A O 1
ATOM 708 N N . HIS A 1 90 ? -12.242 5.036 2.255 1.00 96.62 90 HIS A N 1
ATOM 709 C CA . HIS A 1 90 ? -12.202 5.854 1.043 1.00 96.62 90 HIS A CA 1
ATOM 710 C C . HIS A 1 90 ? -10.765 6.099 0.568 1.00 96.62 90 HIS A C 1
ATOM 712 O O . HIS A 1 90 ? -10.481 5.883 -0.607 1.00 96.62 90 HIS A O 1
ATOM 718 N N . LEU A 1 91 ? -9.850 6.447 1.482 1.00 95.88 91 LEU A N 1
ATOM 719 C CA . LEU A 1 91 ? -8.423 6.605 1.182 1.00 95.88 91 LEU A CA 1
ATOM 720 C C . LEU A 1 91 ? -7.849 5.352 0.503 1.00 95.88 91 LEU A C 1
ATOM 722 O O . LEU A 1 91 ? -7.283 5.432 -0.586 1.00 95.88 91 LEU A O 1
ATOM 726 N N . ALA A 1 92 ? -8.053 4.179 1.103 1.00 95.25 92 ALA A N 1
ATOM 727 C CA . ALA A 1 92 ? -7.551 2.928 0.541 1.00 95.25 92 ALA A CA 1
ATOM 728 C C . ALA A 1 92 ? -8.195 2.585 -0.815 1.00 95.25 92 ALA A C 1
ATOM 730 O O . ALA A 1 92 ? -7.535 2.038 -1.704 1.00 95.25 92 ALA A O 1
ATOM 731 N N . ALA A 1 93 ? -9.475 2.919 -1.001 1.00 94.25 93 ALA A N 1
ATOM 732 C CA . ALA A 1 93 ? -10.171 2.734 -2.268 1.00 94.25 93 ALA A CA 1
ATOM 733 C C . ALA A 1 93 ? -9.590 3.625 -3.376 1.00 94.25 93 ALA A C 1
ATOM 735 O O . ALA A 1 93 ? -9.373 3.134 -4.484 1.00 94.25 93 ALA A O 1
ATOM 736 N N . THR A 1 94 ? -9.280 4.892 -3.083 1.00 93.94 94 THR A N 1
ATOM 737 C CA . THR A 1 94 ? -8.677 5.817 -4.057 1.00 93.94 94 THR A CA 1
ATOM 738 C C . THR A 1 94 ? -7.250 5.425 -4.433 1.00 93.94 94 THR A C 1
ATOM 740 O O . THR A 1 94 ? -6.867 5.539 -5.594 1.00 93.94 94 THR A O 1
ATOM 743 N N . THR A 1 95 ? -6.483 4.875 -3.490 1.00 94.19 95 THR A N 1
ATOM 744 C CA . THR A 1 95 ? -5.099 4.436 -3.720 1.00 94.19 95 THR A CA 1
ATOM 745 C C . THR A 1 95 ? -5.027 3.095 -4.466 1.00 94.19 95 THR A C 1
ATOM 747 O O . THR A 1 95 ? -4.011 2.774 -5.077 1.00 94.19 95 THR A O 1
ATOM 750 N N . ARG A 1 96 ? -6.104 2.295 -4.483 1.00 92.69 96 ARG A N 1
ATOM 751 C CA . ARG A 1 96 ? -6.106 0.935 -5.058 1.00 92.69 96 ARG A CA 1
ATOM 752 C C . ARG A 1 96 ? -5.609 0.869 -6.507 1.00 92.69 96 ARG A C 1
ATOM 754 O O . ARG A 1 96 ? -4.953 -0.105 -6.867 1.00 92.69 96 ARG A O 1
ATOM 761 N N . ASN A 1 97 ? -5.918 1.883 -7.312 1.00 92.75 97 ASN A N 1
ATOM 762 C CA . ASN A 1 97 ? -5.615 1.907 -8.747 1.00 92.75 97 ASN A CA 1
ATOM 763 C C . ASN A 1 97 ? -4.135 2.171 -9.062 1.00 92.75 97 ASN A C 1
ATOM 765 O O . ASN A 1 97 ? -3.714 1.978 -10.197 1.00 92.75 97 ASN A O 1
ATOM 769 N N . ILE A 1 98 ? -3.335 2.565 -8.069 1.00 95.62 98 ILE A N 1
ATOM 770 C CA . ILE A 1 98 ? -1.883 2.717 -8.223 1.00 95.62 98 ILE A CA 1
ATOM 771 C C . ILE A 1 98 ? -1.228 1.342 -8.426 1.00 95.62 98 ILE A C 1
ATOM 773 O O . ILE A 1 98 ? -0.246 1.203 -9.153 1.00 95.62 98 ILE A O 1
ATOM 777 N N . TRP A 1 99 ? -1.781 0.297 -7.806 1.00 96.25 99 TRP A N 1
ATOM 778 C CA . TRP A 1 99 ? -1.117 -0.995 -7.668 1.00 96.25 99 TRP A CA 1
ATOM 779 C C . TRP A 1 99 ? -1.239 -1.874 -8.911 1.00 96.25 99 TRP A C 1
ATOM 781 O O . TRP A 1 99 ? -2.247 -2.551 -9.139 1.00 96.25 99 TRP A O 1
ATOM 791 N N . THR A 1 100 ? -0.164 -1.912 -9.693 1.00 95.31 100 THR A N 1
ATOM 792 C CA . THR A 1 100 ? -0.079 -2.615 -10.977 1.00 95.31 100 THR A CA 1
ATOM 793 C C . THR A 1 100 ? 1.124 -3.556 -11.007 1.00 95.31 100 THR A C 1
ATOM 795 O O . THR A 1 100 ? 2.130 -3.330 -10.333 1.00 95.31 100 THR A O 1
ATOM 798 N N . CYS A 1 101 ? 1.001 -4.658 -11.750 1.00 94.62 101 CYS A N 1
ATOM 799 C CA . CYS A 1 101 ? 2.144 -5.525 -12.032 1.00 94.62 101 CYS A CA 1
ATOM 800 C C . CYS A 1 101 ? 3.068 -4.838 -13.039 1.00 94.62 101 CYS A C 1
ATOM 802 O O . CYS A 1 101 ? 2.602 -4.060 -13.872 1.00 94.62 101 CYS A O 1
ATOM 804 N N . PHE A 1 102 ? 4.353 -5.181 -13.004 1.00 94.88 102 PHE A N 1
ATOM 805 C CA . PHE A 1 102 ? 5.285 -4.750 -14.039 1.00 94.88 102 PHE A CA 1
ATOM 806 C C . PHE A 1 102 ? 4.833 -5.232 -15.429 1.00 94.88 102 PHE A C 1
ATOM 808 O O . PHE A 1 102 ? 4.455 -6.394 -15.596 1.00 94.88 102 PHE A O 1
ATOM 815 N N . ASN A 1 103 ? 4.913 -4.340 -16.415 1.00 93.81 103 ASN A N 1
ATOM 816 C CA . ASN A 1 103 ? 4.734 -4.641 -17.831 1.00 93.81 103 ASN A CA 1
ATOM 817 C C . ASN A 1 103 ? 5.836 -3.924 -18.625 1.00 93.81 103 ASN A C 1
ATOM 819 O O . ASN A 1 103 ? 5.911 -2.695 -18.597 1.00 93.81 103 ASN A O 1
ATOM 823 N N . SER A 1 104 ? 6.671 -4.694 -19.324 1.00 92.25 104 SER A N 1
ATOM 824 C CA . SER A 1 104 ? 7.797 -4.192 -20.120 1.00 92.25 104 SER A CA 1
ATOM 825 C C . SER A 1 104 ? 7.379 -3.397 -21.356 1.00 92.25 104 SER A C 1
ATOM 827 O O . SER A 1 104 ? 8.197 -2.673 -21.909 1.00 92.25 104 SER A O 1
ATOM 829 N N . GLU A 1 105 ? 6.131 -3.535 -21.804 1.00 93.81 105 GLU A N 1
ATOM 830 C CA . GLU A 1 105 ? 5.598 -2.801 -22.956 1.00 93.81 105 GLU A CA 1
ATOM 831 C C . GLU A 1 105 ? 5.151 -1.380 -22.590 1.00 93.81 105 GLU A C 1
ATOM 833 O O . GLU A 1 105 ? 4.988 -0.542 -23.472 1.00 93.81 105 GLU A O 1
ATOM 838 N N . LEU A 1 106 ? 4.955 -1.099 -21.296 1.00 92.69 106 LEU A N 1
ATOM 839 C CA . LEU A 1 106 ? 4.533 0.214 -20.814 1.00 92.69 106 LEU A CA 1
ATOM 840 C C . LEU A 1 106 ? 5.739 1.098 -20.506 1.00 92.69 106 LEU A C 1
ATOM 842 O O . LEU A 1 106 ? 6.735 0.647 -19.938 1.00 92.69 106 LEU A O 1
ATOM 846 N N . SER A 1 107 ? 5.618 2.390 -20.790 1.00 92.62 107 SER A N 1
ATOM 847 C CA . SER A 1 107 ? 6.529 3.404 -20.264 1.00 92.62 107 SER A CA 1
ATOM 848 C C . SER A 1 107 ? 6.242 3.720 -18.786 1.00 92.62 107 SER A C 1
ATOM 850 O O . SER A 1 107 ? 5.200 3.361 -18.233 1.00 92.62 107 SER A O 1
ATOM 852 N N . ILE A 1 108 ? 7.148 4.462 -18.132 1.00 89.81 108 ILE A N 1
ATOM 853 C CA . ILE A 1 108 ? 6.953 4.941 -16.748 1.00 89.81 108 ILE A CA 1
ATOM 854 C C . ILE A 1 108 ? 5.655 5.744 -16.600 1.00 89.81 108 ILE A C 1
ATOM 856 O O . ILE A 1 108 ? 4.997 5.625 -15.573 1.00 89.81 108 ILE A O 1
ATOM 860 N N . ASN A 1 109 ? 5.290 6.535 -17.613 1.00 92.62 109 ASN A N 1
ATOM 861 C CA . ASN A 1 109 ? 4.111 7.403 -17.570 1.00 92.62 109 ASN A CA 1
ATOM 862 C C . ASN A 1 109 ? 2.795 6.635 -17.768 1.00 92.62 109 ASN A C 1
ATOM 864 O O . ASN A 1 109 ? 1.735 7.144 -17.421 1.00 92.62 109 ASN A O 1
ATOM 868 N N . GLU A 1 110 ? 2.860 5.422 -18.316 1.00 94.50 110 GLU A N 1
ATOM 869 C CA . GLU A 1 110 ? 1.699 4.553 -18.535 1.00 94.50 110 GLU A CA 1
ATOM 870 C C . GLU A 1 110 ? 1.529 3.528 -17.406 1.00 94.50 110 GLU A C 1
ATOM 872 O O . GLU A 1 110 ? 0.419 3.076 -17.126 1.00 94.50 110 GLU A O 1
ATOM 877 N N . CYS A 1 111 ? 2.615 3.175 -16.714 1.00 95.62 111 CYS A N 1
ATOM 878 C CA . CYS A 1 111 ? 2.563 2.353 -15.513 1.00 95.62 111 CYS A CA 1
ATOM 879 C C . CYS A 1 111 ? 2.032 3.173 -14.330 1.00 95.62 111 CYS A C 1
ATOM 881 O O . CYS A 1 111 ? 2.734 4.035 -13.805 1.00 95.62 111 CYS A O 1
ATOM 883 N N . SER A 1 112 ? 0.816 2.874 -13.859 1.00 96.19 112 SER A N 1
ATOM 884 C CA . SER A 1 112 ? 0.161 3.633 -12.780 1.00 96.19 112 SER A CA 1
ATOM 885 C C . SER A 1 112 ? 1.019 3.757 -11.519 1.00 96.19 112 SER A C 1
ATOM 887 O O . SER A 1 112 ? 1.048 4.819 -10.901 1.00 96.19 112 SER A O 1
ATOM 889 N N . LEU A 1 113 ? 1.758 2.701 -11.163 1.00 96.06 113 LEU A N 1
ATOM 890 C CA . LEU A 1 113 ? 2.630 2.702 -9.990 1.00 96.06 113 LEU A CA 1
ATOM 891 C C . LEU A 1 113 ? 3.839 3.618 -10.179 1.00 96.06 113 LEU A C 1
ATOM 893 O O . LEU A 1 113 ? 4.134 4.454 -9.327 1.00 96.06 113 LEU A O 1
ATOM 897 N N . CYS A 1 114 ? 4.551 3.449 -11.293 1.00 95.31 114 CYS A N 1
ATOM 898 C CA . CYS A 1 114 ? 5.773 4.196 -11.573 1.00 95.31 114 CYS A CA 1
ATOM 899 C C . CYS A 1 114 ? 5.481 5.671 -11.865 1.00 95.31 114 CYS A C 1
ATOM 901 O O . CYS A 1 114 ? 6.246 6.534 -11.432 1.00 95.31 114 CYS A O 1
ATOM 903 N N . PHE A 1 115 ? 4.363 5.966 -12.528 1.00 95.56 115 PHE A N 1
ATOM 904 C CA . PHE A 1 115 ? 3.893 7.326 -12.741 1.00 95.56 115 PHE A CA 1
ATOM 905 C C . PHE A 1 115 ? 3.562 8.001 -11.410 1.00 95.56 115 PHE A C 1
ATOM 907 O O . PHE A 1 115 ? 4.133 9.051 -11.118 1.00 95.56 115 PHE A O 1
ATOM 914 N N . HIS A 1 116 ? 2.746 7.365 -10.558 1.00 95.88 116 HIS A N 1
ATOM 915 C CA . HIS A 1 116 ? 2.441 7.868 -9.211 1.00 95.88 116 HIS A CA 1
ATOM 916 C C . HIS A 1 116 ? 3.714 8.138 -8.405 1.00 95.88 116 HIS A C 1
ATOM 918 O O . HIS A 1 116 ? 3.888 9.224 -7.856 1.00 95.88 116 HIS A O 1
ATOM 924 N N . TYR A 1 117 ? 4.653 7.185 -8.400 1.00 94.25 117 TYR A N 1
ATOM 925 C CA . TYR A 1 117 ? 5.940 7.355 -7.732 1.00 94.25 117 TYR A CA 1
ATOM 926 C C . TYR A 1 117 ? 6.699 8.576 -8.266 1.00 94.25 117 TYR A C 1
ATOM 928 O O . TYR A 1 117 ? 7.258 9.335 -7.486 1.00 94.25 117 TYR A O 1
ATOM 936 N N . SER A 1 118 ? 6.707 8.810 -9.581 1.00 92.94 118 SER A N 1
ATOM 937 C CA . SER A 1 118 ? 7.380 9.980 -10.157 1.00 92.94 118 SER A CA 1
ATOM 938 C C . SER A 1 118 ? 6.746 11.308 -9.729 1.00 92.94 118 SER A C 1
ATOM 940 O O . SER A 1 118 ? 7.474 12.269 -9.495 1.00 92.94 118 SER A O 1
ATOM 942 N N . GLN A 1 119 ? 5.421 11.349 -9.558 1.00 92.69 119 GLN A N 1
ATOM 943 C CA . GLN A 1 119 ? 4.697 12.557 -9.159 1.00 92.69 119 GLN A CA 1
ATOM 944 C C . GLN A 1 119 ? 4.987 12.970 -7.716 1.00 92.69 119 GLN A C 1
ATOM 946 O O . GLN A 1 119 ? 5.065 14.159 -7.436 1.00 92.69 119 GLN A O 1
ATOM 951 N N . ILE A 1 120 ? 5.174 12.007 -6.812 1.00 90.31 120 ILE A N 1
ATOM 952 C CA . ILE A 1 120 ? 5.467 12.290 -5.398 1.00 90.31 120 ILE A CA 1
ATOM 953 C C . ILE A 1 120 ? 6.966 12.506 -5.112 1.00 90.31 120 ILE A C 1
ATOM 955 O O . ILE A 1 120 ? 7.349 12.742 -3.967 1.00 90.31 120 ILE A O 1
ATOM 959 N N . MET A 1 121 ? 7.827 12.363 -6.127 1.00 81.19 121 MET A N 1
ATOM 960 C CA . MET A 1 121 ? 9.282 12.579 -6.031 1.00 81.19 121 MET A CA 1
ATOM 961 C C . MET A 1 121 ? 9.750 13.861 -6.721 1.00 81.19 121 MET A C 1
ATOM 963 O O . MET A 1 121 ? 10.919 14.216 -6.562 1.00 81.19 121 MET A O 1
ATOM 967 N N . ALA A 1 122 ? 8.879 14.482 -7.520 1.00 66.88 122 ALA A N 1
ATOM 968 C CA . ALA A 1 122 ? 9.110 15.765 -8.176 1.00 66.88 122 ALA A CA 1
ATOM 969 C C . ALA A 1 122 ? 8.940 16.920 -7.181 1.00 66.88 122 ALA A C 1
ATOM 971 O O . ALA A 1 122 ? 9.744 17.874 -7.276 1.00 66.88 122 ALA A O 1
#

Sequence (122 aa):
MEHTIEKHNSNIQDLCRICGEKLLTSKNYQHSSKPALCIEHIGDIFYVFGVNVNKDLPNKHPAFICLTCLNKIEHITLTLSENCLKNAQHLAATTRNIWTCFNSELSINECSLCFHYSQIMA

Secondary structure (DSSP, 8-state):
----HHHHHHHHHTB-TTT-PBPPPGGG-SSSPPPEEGGGSHHHHHHHH---GGG--TTTS-SEE-HHHHHHHHHHHHH--HHHHHHHHHHHHHHGGG-----TTS-TTTSHHHHHHHHTT-

Foldseek 3Di:
DAQDLVLLLVLQQQAAQAQRAGFDDPVVPPPDDHWDFCVVCQPLCCQQAVDHCVPDDSQFGHRTHHPVLVVLSVVCVVPVDPVSSVVSNVSRVVCVVLGDGRDNVDGLCRNSVSVSSVVNVD

Organism: NCBI:txid1028688